Protein AF-F2NNC4-F1 (afdb_monomer)

Radius of gyration: 11.96 Å; Cα contacts (8 Å, |Δi|>4): 219; chains: 1; bounding box: 31×29×29 Å

Solvent-accessible surface area (backbone atoms only — not comparable to full-atom values): 5049 Å² total; per-residue (Å²): 95,66,23,53,56,52,53,77,38,52,68,44,78,49,57,42,91,84,11,31,36,39,37,45,30,31,70,86,73,10,23,35,44,39,38,48,58,100,87,50,75,52,72,48,55,42,62,90,36,70,32,43,78,48,46,88,39,60,66,48,73,50,60,37,67,51,36,39,38,40,34,32,73,79,46,11,25,27,40,36,33,64,54,88,96,44,69,48,70,49,61,44,85,101

Foldseek 3Di:
DVLVVLQVQFDDKDADQQQQWIKTAGPVRKIKIFGHDPPDGDMDIDDPDPSVVCVQQFPDWGTGNFWIKTAGPVQKIWIWGDDPPGIDIDIDRD

pLDDT: mean 96.26, std 4.16, range [64.31, 98.56]

Mean predicted aligned error: 2.57 Å

Organism: Marinithermus hydrothermalis (strain DSM 14884 / JCM 11576 / T1) (NCBI:txid869210)

Secondary structure (DSSP, 8-state):
-HHHHHHHHEEEEEE-TTSSEEEEEETTS-EEEEEESSS-EEEEEESSSHHHHHHTTEEEEEE-SSEEEEEETTSEEEEEEEETTEEEEEEEE-

Nearest PDB structures (foldseek):
  4ycz-assembly1_A  TM=4.096E-01  e=3.530E-01  Thermothelomyces thermophilus ATCC 42464
  3rse-assembly1_C  TM=3.534E-01  e=1.319E+00  Bos taurus
  8uxw-assembly1_C  T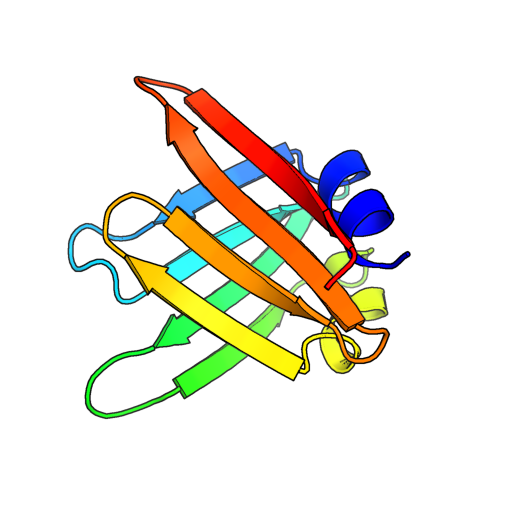M=3.813E-01  e=1.643E+00  Schizosaccharomyces pombe
  7jpn-assembly1_C  TM=3.578E-01  e=1.736E+00  Bos taurus
  4zov-assembly1_A  TM=4.098E-01  e=1.643E+00  Saccharomyces cerevisiae

Structure (mmCIF, N/CA/C/O backbone):
data_AF-F2NNC4-F1
#
_entry.id   AF-F2NNC4-F1
#
loop_
_atom_site.group_PDB
_atom_site.id
_atom_site.type_symbol
_atom_site.label_atom_id
_atom_site.label_alt_id
_atom_site.label_comp_id
_atom_site.label_asym_id
_atom_site.label_entity_id
_atom_site.label_seq_id
_atom_site.pdbx_PDB_ins_code
_atom_site.Cartn_x
_atom_site.Cartn_y
_atom_site.Cartn_z
_atom_site.occupancy
_atom_site.B_iso_or_equiv
_atom_site.auth_seq_id
_atom_site.auth_comp_id
_atom_site.auth_asym_id
_atom_site.auth_atom_id
_atom_site.pdbx_PDB_model_num
ATOM 1 N N . MET A 1 1 ? 6.662 -13.085 2.528 1.00 88.88 1 MET A N 1
ATOM 2 C CA . MET A 1 1 ? 7.909 -12.652 1.857 1.00 88.88 1 MET A CA 1
ATOM 3 C C . MET A 1 1 ? 7.737 -11.292 1.176 1.00 88.88 1 MET A C 1
ATOM 5 O O . MET A 1 1 ? 8.571 -10.416 1.389 1.00 88.88 1 MET A O 1
ATOM 9 N N . THR A 1 2 ? 6.656 -11.073 0.421 1.00 97.19 2 THR A N 1
ATOM 10 C CA . THR A 1 2 ? 6.367 -9.823 -0.305 1.00 97.19 2 THR A CA 1
ATOM 11 C C . THR A 1 2 ? 6.356 -8.577 0.584 1.00 97.19 2 THR A C 1
ATOM 13 O O . THR A 1 2 ? 6.941 -7.568 0.202 1.00 97.19 2 THR A O 1
ATOM 16 N N . ALA A 1 3 ? 5.784 -8.640 1.791 1.00 97.88 3 ALA A N 1
ATOM 17 C CA . ALA A 1 3 ? 5.719 -7.484 2.691 1.00 97.88 3 ALA A CA 1
ATOM 18 C C . ALA A 1 3 ? 7.094 -6.880 3.032 1.00 97.88 3 ALA A C 1
ATOM 20 O O . ALA A 1 3 ? 7.218 -5.660 3.090 1.00 97.88 3 ALA A O 1
ATOM 21 N N . ARG A 1 4 ? 8.129 -7.715 3.215 1.00 97.88 4 ARG A N 1
ATOM 22 C CA . ARG A 1 4 ? 9.504 -7.245 3.473 1.00 97.88 4 ARG A CA 1
ATOM 23 C C . ARG A 1 4 ? 10.135 -6.597 2.244 1.00 97.88 4 ARG A C 1
ATOM 25 O O . ARG A 1 4 ? 10.862 -5.625 2.376 1.00 97.88 4 ARG A O 1
ATOM 32 N N . VAL A 1 5 ? 9.839 -7.115 1.050 1.00 97.44 5 VAL A N 1
ATOM 33 C CA . VAL A 1 5 ? 10.310 -6.514 -0.208 1.00 97.44 5 VAL A CA 1
ATOM 34 C C . VAL A 1 5 ? 9.715 -5.120 -0.380 1.00 97.44 5 VAL A C 1
ATOM 36 O O . VAL A 1 5 ? 10.441 -4.181 -0.686 1.00 97.44 5 VAL A O 1
ATOM 39 N N . VAL A 1 6 ? 8.409 -4.973 -0.132 1.00 97.81 6 VAL A N 1
ATOM 40 C CA . VAL A 1 6 ? 7.748 -3.665 -0.194 1.00 97.81 6 VAL A CA 1
ATOM 41 C C . VAL A 1 6 ? 8.328 -2.727 0.860 1.00 97.81 6 VAL A C 1
ATOM 43 O O . VAL A 1 6 ? 8.703 -1.616 0.519 1.00 97.81 6 VAL A O 1
ATOM 46 N N . GLU A 1 7 ? 8.450 -3.166 2.116 1.00 98.25 7 GLU A N 1
ATOM 47 C CA . GLU A 1 7 ? 9.026 -2.352 3.194 1.00 98.25 7 GLU A CA 1
ATOM 48 C C . GLU A 1 7 ? 10.426 -1.825 2.850 1.00 98.25 7 GLU A C 1
ATOM 50 O O . GLU A 1 7 ? 10.648 -0.619 2.947 1.00 98.25 7 GLU A O 1
ATOM 55 N N . ALA A 1 8 ? 11.324 -2.687 2.370 1.00 97.88 8 ALA A N 1
ATOM 56 C CA . ALA A 1 8 ? 12.674 -2.296 1.969 1.00 97.88 8 ALA A CA 1
ATOM 57 C C . ALA A 1 8 ? 12.708 -1.311 0.785 1.00 97.88 8 ALA A C 1
ATOM 59 O O . ALA A 1 8 ? 13.661 -0.546 0.649 1.00 97.88 8 ALA A O 1
ATOM 60 N N . ALA A 1 9 ? 11.683 -1.322 -0.071 1.00 97.50 9 ALA A N 1
ATOM 61 C CA . ALA A 1 9 ? 11.590 -0.454 -1.238 1.00 97.50 9 ALA A CA 1
ATOM 62 C C . 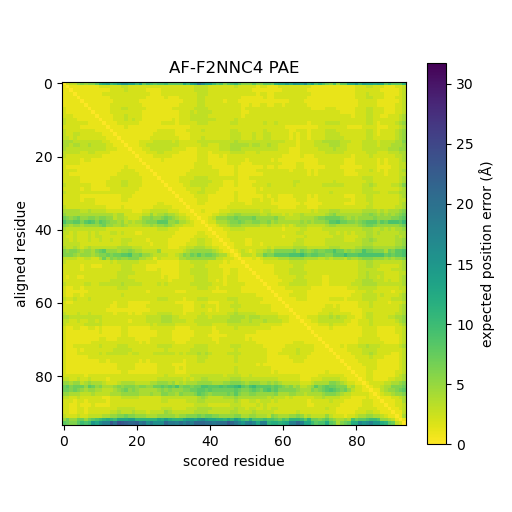ALA A 1 9 ? 10.816 0.852 -0.978 1.00 97.50 9 ALA A C 1
ATOM 64 O O . ALA A 1 9 ? 10.803 1.721 -1.849 1.00 97.50 9 ALA A O 1
ATOM 65 N N . LEU A 1 10 ? 10.167 1.023 0.181 1.00 97.81 10 LEU A N 1
ATOM 66 C CA . LEU A 1 10 ? 9.373 2.219 0.474 1.00 97.81 10 LEU A CA 1
ATOM 67 C C . LEU A 1 10 ? 10.249 3.442 0.766 1.00 97.81 10 LEU A C 1
ATOM 69 O O . LEU A 1 10 ? 11.118 3.431 1.633 1.00 97.81 10 LEU A O 1
ATOM 73 N N . ALA A 1 11 ? 9.920 4.550 0.108 1.00 97.69 11 ALA A N 1
ATOM 74 C CA . ALA A 1 11 ? 10.506 5.869 0.334 1.00 97.69 11 ALA A CA 1
ATOM 75 C C . ALA A 1 11 ? 9.496 6.889 0.88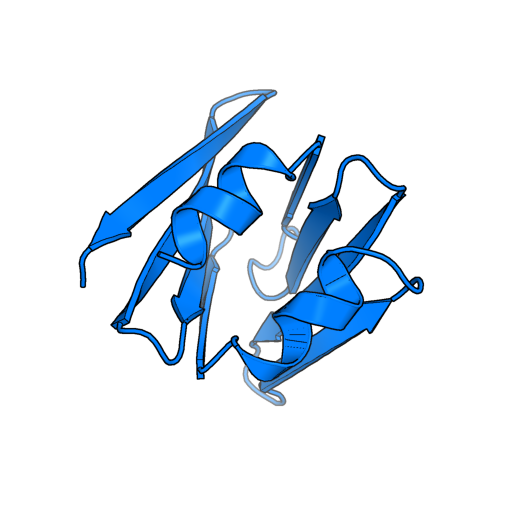2 1.00 97.69 11 ALA A C 1
ATOM 77 O O . ALA A 1 11 ? 9.884 7.932 1.413 1.00 97.69 11 ALA A O 1
ATOM 78 N N . GLY A 1 12 ? 8.192 6.609 0.801 1.00 97.56 12 GLY A N 1
ATOM 79 C CA . GLY A 1 12 ? 7.177 7.530 1.295 1.00 97.56 12 GLY A CA 1
ATOM 80 C C . GLY A 1 12 ? 5.826 6.892 1.571 1.00 97.56 12 GLY A C 1
ATOM 81 O O . GLY A 1 12 ? 5.434 5.900 0.963 1.00 97.56 12 GLY A O 1
ATOM 82 N N . PHE A 1 13 ? 5.084 7.526 2.474 1.00 98.19 13 PHE A N 1
ATOM 83 C CA . PHE A 1 13 ? 3.717 7.156 2.799 1.00 98.19 13 PHE A CA 1
ATOM 84 C C . PHE A 1 13 ? 2.869 8.399 3.041 1.00 98.19 13 PHE A C 1
ATOM 86 O O . PHE A 1 13 ? 3.285 9.323 3.748 1.00 98.19 13 PHE A O 1
ATOM 93 N N . ARG A 1 14 ? 1.666 8.415 2.469 1.00 96.94 14 ARG A N 1
ATOM 94 C CA . ARG A 1 14 ? 0.656 9.452 2.693 1.00 96.94 14 ARG A CA 1
ATOM 95 C C . ARG A 1 14 ? -0.715 8.809 2.841 1.00 96.94 14 ARG A C 1
ATOM 97 O O . ARG A 1 14 ? -1.014 7.822 2.180 1.00 96.94 14 ARG A O 1
ATOM 104 N N . VAL A 1 15 ? -1.556 9.414 3.668 1.00 97.06 15 VAL A N 1
ATOM 105 C CA . VAL A 1 15 ? -2.990 9.113 3.758 1.00 97.06 15 VAL 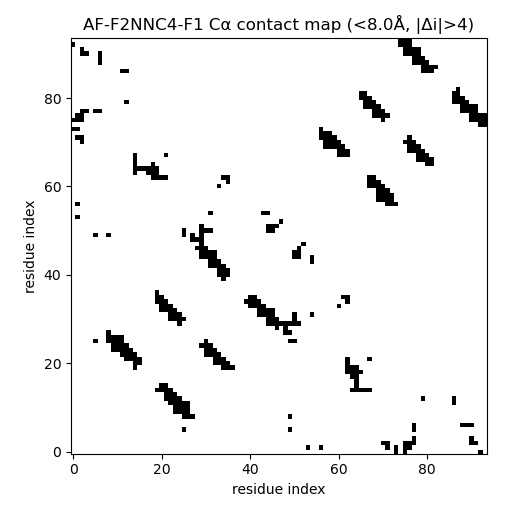A CA 1
ATOM 106 C C . VAL A 1 15 ? -3.766 10.412 3.661 1.00 97.06 15 VAL A C 1
ATOM 108 O O . VAL A 1 15 ? -3.305 11.449 4.148 1.00 97.06 15 VAL A O 1
ATOM 111 N N . ASN A 1 16 ? -4.933 10.373 3.026 1.00 96.69 16 ASN A N 1
ATOM 112 C CA . ASN A 1 16 ? -5.804 11.540 2.988 1.00 96.69 16 ASN A 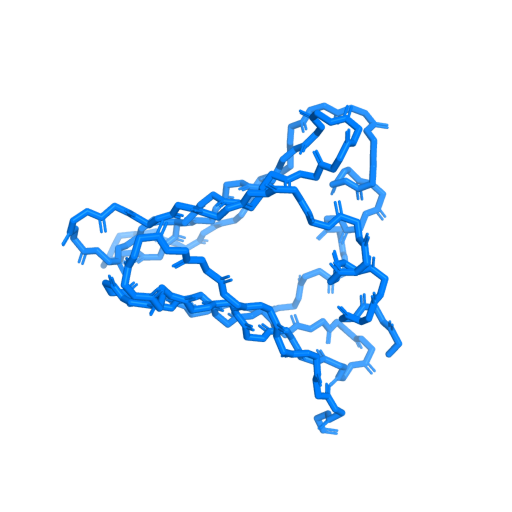CA 1
ATOM 113 C C . ASN A 1 16 ? -6.460 11.783 4.364 1.00 96.69 16 ASN A C 1
ATOM 115 O O . ASN A 1 16 ? -6.491 10.921 5.248 1.00 96.69 16 ASN A O 1
ATOM 119 N N . ARG A 1 17 ? -7.013 12.984 4.559 1.00 94.94 17 ARG A N 1
ATOM 120 C CA . ARG A 1 17 ? -7.639 13.389 5.833 1.00 94.94 17 ARG A CA 1
ATOM 121 C C . ARG A 1 17 ? -8.868 12.539 6.178 1.00 94.94 17 ARG A C 1
ATOM 123 O O . ARG A 1 17 ? -9.219 12.381 7.350 1.00 94.94 17 ARG A O 1
ATOM 130 N N . GLN A 1 18 ? -9.533 12.008 5.159 1.00 96.19 18 GLN A N 1
ATOM 131 C CA . GLN A 1 18 ? -10.718 11.171 5.287 1.00 96.19 18 GLN A CA 1
ATOM 132 C C . GLN A 1 18 ? -10.365 9.753 5.756 1.00 96.19 18 GLN A C 1
ATOM 134 O O . GLN A 1 18 ? -11.197 9.117 6.397 1.00 96.19 18 GLN A O 1
ATOM 139 N N . GLY A 1 19 ? -9.127 9.296 5.541 1.00 96.56 19 GLY A N 1
ATOM 140 C CA . GLY A 1 19 ? -8.707 7.924 5.818 1.00 96.56 19 GLY A CA 1
ATOM 141 C C . GLY A 1 19 ? -9.262 6.921 4.810 1.00 96.56 19 GLY A C 1
ATOM 142 O O . GLY A 1 19 ? -9.436 5.760 5.159 1.00 96.56 19 GLY A O 1
ATOM 143 N N . THR A 1 20 ? -9.572 7.378 3.599 1.00 97.75 20 THR A N 1
ATOM 144 C CA . THR A 1 20 ? -10.137 6.569 2.511 1.00 97.75 20 THR A CA 1
ATOM 145 C C . THR A 1 20 ? -9.143 6.327 1.387 1.00 97.75 20 THR A C 1
ATOM 147 O O . THR A 1 20 ? -9.371 5.456 0.556 1.00 97.75 20 THR A O 1
ATOM 150 N N . GLU A 1 21 ? -8.039 7.074 1.351 1.00 98.31 21 GLU A N 1
ATOM 151 C CA . GLU A 1 21 ? -6.998 6.928 0.340 1.00 98.31 21 GLU A CA 1
ATOM 152 C C . GLU A 1 21 ? -5.615 6.913 0.977 1.00 98.31 21 GLU A C 1
ATOM 154 O O . GLU A 1 21 ? -5.341 7.661 1.923 1.00 98.31 21 GLU A O 1
ATOM 159 N N . ALA A 1 22 ? -4.741 6.080 0.424 1.00 98.44 22 ALA A N 1
ATOM 160 C CA . ALA A 1 22 ? -3.346 5.967 0.801 1.00 98.44 22 ALA A CA 1
ATOM 161 C C . ALA A 1 22 ? -2.462 5.954 -0.449 1.00 98.44 22 ALA A C 1
ATOM 163 O O . ALA A 1 22 ? -2.835 5.392 -1.479 1.00 98.44 22 ALA A O 1
ATOM 164 N N . GLN A 1 23 ? -1.281 6.556 -0.336 1.00 98.31 23 GLN A N 1
ATOM 165 C CA . GLN A 1 23 ? -0.225 6.471 -1.336 1.00 98.31 23 GLN A CA 1
ATOM 166 C C . GLN A 1 23 ? 1.046 5.916 -0.703 1.00 98.31 23 GLN A C 1
ATOM 168 O O . GLN A 1 23 ? 1.507 6.427 0.323 1.00 98.31 23 GLN A O 1
ATOM 173 N N . LEU A 1 24 ? 1.596 4.875 -1.322 1.00 98.38 24 LEU A N 1
ATOM 174 C CA . LEU A 1 24 ? 2.873 4.264 -0.963 1.00 98.38 24 LEU A CA 1
ATOM 175 C C . LEU A 1 24 ? 3.856 4.558 -2.098 1.00 98.38 24 LEU A C 1
ATOM 177 O O . LEU A 1 24 ? 3.656 4.093 -3.217 1.00 98.38 24 LEU A O 1
ATOM 181 N N . LEU A 1 25 ? 4.877 5.364 -1.813 1.00 98.25 25 LEU A N 1
ATOM 182 C CA . LEU A 1 25 ? 5.919 5.752 -2.762 1.00 98.25 25 LEU A CA 1
ATOM 183 C C . LEU A 1 25 ? 7.124 4.833 -2.586 1.00 98.25 25 LEU A C 1
ATOM 185 O O . LEU A 1 25 ? 7.630 4.695 -1.471 1.00 98.25 25 LEU A O 1
ATOM 189 N N . PHE A 1 26 ? 7.597 4.258 -3.683 1.00 98.44 26 PHE A N 1
ATOM 190 C CA . PHE A 1 26 ? 8.781 3.413 -3.730 1.00 98.44 26 PHE A CA 1
ATOM 191 C C . PHE A 1 26 ? 10.019 4.260 -4.066 1.00 98.44 26 PHE A C 1
ATOM 193 O O . PHE A 1 26 ? 9.914 5.345 -4.642 1.00 98.44 26 PHE A O 1
ATOM 200 N N . ALA A 1 27 ? 11.203 3.785 -3.681 1.00 98.06 27 ALA A N 1
ATOM 201 C CA . ALA A 1 27 ? 12.473 4.493 -3.859 1.00 98.06 27 ALA A CA 1
ATOM 202 C C . ALA A 1 27 ? 12.847 4.725 -5.332 1.00 98.06 27 ALA A C 1
ATOM 204 O O . ALA A 1 27 ? 13.563 5.674 -5.638 1.00 98.06 27 ALA A O 1
ATOM 205 N N . ASP A 1 28 ? 12.326 3.900 -6.240 1.00 97.62 28 ASP A N 1
ATOM 206 C CA . ASP A 1 28 ? 12.471 4.058 -7.691 1.00 97.62 28 ASP A CA 1
ATOM 207 C C . ASP A 1 28 ? 11.504 5.096 -8.303 1.00 97.62 28 ASP A C 1
ATOM 209 O O . ASP A 1 28 ? 11.481 5.286 -9.518 1.00 97.62 28 ASP A O 1
ATOM 213 N N . GLY A 1 29 ? 10.692 5.766 -7.477 1.00 97.75 29 GLY A N 1
ATOM 214 C CA . GLY A 1 29 ? 9.711 6.765 -7.904 1.00 97.75 29 GLY A CA 1
ATOM 215 C C . GLY A 1 29 ? 8.375 6.188 -8.385 1.00 97.75 29 GLY A C 1
ATOM 216 O O . GLY A 1 29 ? 7.442 6.956 -8.632 1.00 97.75 29 GLY A O 1
ATOM 217 N N . SER A 1 30 ? 8.242 4.863 -8.488 1.00 98.38 30 SER A N 1
ATOM 218 C CA . SER A 1 30 ? 6.951 4.209 -8.713 1.00 98.38 30 SER A CA 1
ATOM 219 C C . SER A 1 30 ? 6.089 4.254 -7.445 1.00 98.38 30 SER A C 1
ATOM 221 O O . SER A 1 30 ? 6.587 4.476 -6.338 1.00 98.38 30 SER A O 1
ATOM 223 N N . TRP A 1 31 ? 4.769 4.112 -7.575 1.00 98.38 31 TRP A N 1
ATOM 224 C CA . TRP A 1 31 ? 3.878 4.239 -6.420 1.00 98.38 31 TRP A CA 1
ATOM 225 C C . TRP A 1 31 ? 2.588 3.435 -6.544 1.00 98.38 31 TRP A C 1
ATOM 227 O O . TRP A 1 31 ? 2.111 3.132 -7.639 1.00 98.38 31 TRP A O 1
ATOM 237 N N . TRP A 1 32 ? 2.012 3.111 -5.387 1.00 98.56 32 TRP A N 1
ATOM 238 C CA . TRP A 1 32 ? 0.655 2.590 -5.266 1.00 98.56 32 TRP A CA 1
ATOM 239 C C . TRP A 1 32 ? -0.302 3.670 -4.793 1.00 98.56 32 TRP A C 1
ATOM 241 O O . TRP A 1 32 ? -0.035 4.339 -3.793 1.00 98.56 32 TRP A O 1
ATOM 251 N N . HIS A 1 33 ? -1.453 3.766 -5.456 1.00 98.38 33 HIS A N 1
ATOM 252 C CA . HIS A 1 33 ? -2.650 4.429 -4.947 1.00 98.38 33 HIS A CA 1
ATOM 253 C C . HIS A 1 33 ? -3.618 3.364 -4.461 1.00 98.38 33 HIS A C 1
ATOM 255 O O . HIS A 1 33 ? -3.982 2.469 -5.220 1.00 98.38 33 HIS A O 1
ATOM 261 N N . LEU A 1 34 ? -4.065 3.469 -3.218 1.00 98.44 34 LEU A N 1
ATOM 262 C CA . LEU A 1 34 ? -5.124 2.631 -2.680 1.00 98.44 34 LEU A CA 1
ATOM 263 C C . LEU A 1 34 ? -6.297 3.516 -2.285 1.00 98.44 34 LEU A C 1
ATOM 265 O O . LEU A 1 34 ? -6.099 4.532 -1.617 1.00 98.44 34 LEU A O 1
ATOM 269 N N . ARG A 1 35 ? -7.511 3.110 -2.656 1.00 98.25 35 ARG A N 1
ATOM 270 C CA . ARG A 1 35 ? -8.758 3.765 -2.259 1.00 98.25 35 ARG A CA 1
ATOM 271 C C . ARG A 1 35 ? -9.728 2.740 -1.696 1.00 98.25 35 ARG A C 1
ATOM 273 O O . ARG A 1 35 ? -9.976 1.706 -2.307 1.00 98.25 35 ARG A O 1
ATOM 280 N N . SER A 1 36 ? -10.285 3.034 -0.530 1.00 97.31 36 SER A N 1
ATOM 281 C CA . SER A 1 36 ? -11.379 2.290 0.088 1.00 97.31 36 SER A CA 1
ATOM 282 C C . SER A 1 36 ? -12.324 3.292 0.742 1.00 97.31 36 SER A C 1
ATOM 284 O O . SER A 1 36 ? -12.030 3.825 1.811 1.00 97.31 36 SER A O 1
ATOM 286 N N . ASP A 1 37 ? -13.464 3.534 0.109 1.00 94.88 37 ASP A N 1
ATOM 287 C CA . ASP A 1 37 ? -14.572 4.313 0.663 1.00 94.88 37 ASP A CA 1
ATOM 288 C C . ASP A 1 37 ? -15.899 3.541 0.545 1.00 94.88 37 ASP A C 1
ATOM 290 O O . ASP A 1 37 ? -15.906 2.351 0.233 1.00 94.88 37 ASP A O 1
ATOM 294 N N . GLY A 1 38 ? -17.023 4.195 0.855 1.00 91.56 38 GLY A N 1
ATOM 295 C CA . GLY A 1 38 ? -18.353 3.578 0.787 1.00 91.56 38 GLY A CA 1
ATOM 296 C C . GLY A 1 38 ? -18.858 3.285 -0.631 1.00 91.56 38 GLY A C 1
ATOM 297 O O . GLY A 1 38 ? -19.892 2.641 -0.768 1.00 91.56 38 GLY A O 1
ATOM 298 N N . PHE A 1 39 ? -18.156 3.746 -1.669 1.00 93.50 39 PHE A N 1
ATOM 299 C CA . PHE A 1 39 ? -18.552 3.603 -3.071 1.00 93.50 39 PHE A CA 1
ATOM 300 C C . PHE A 1 39 ? -17.611 2.685 -3.852 1.00 93.50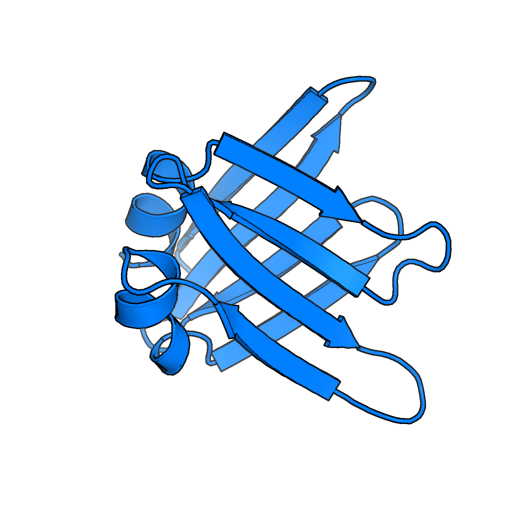 39 PHE A C 1
ATOM 302 O O . PHE A 1 39 ? -18.054 1.987 -4.761 1.00 93.50 39 PHE A O 1
ATOM 309 N N . ALA A 1 40 ? -16.316 2.690 -3.529 1.00 93.62 40 ALA A N 1
ATOM 310 C CA . ALA A 1 40 ? -15.307 1.968 -4.282 1.00 93.62 40 ALA A CA 1
ATOM 311 C C . ALA A 1 40 ? -14.171 1.439 -3.398 1.00 93.62 40 ALA A C 1
ATOM 313 O O . ALA A 1 40 ? -13.699 2.097 -2.465 1.00 93.62 40 ALA A O 1
ATOM 314 N N . ARG A 1 41 ? -13.669 0.261 -3.777 1.00 97.06 41 ARG A N 1
ATOM 315 C CA . ARG A 1 41 ? -12.412 -0.300 -3.287 1.00 97.06 41 ARG A CA 1
ATOM 316 C C . ARG A 1 41 ? -11.557 -0.730 -4.471 1.00 97.06 41 ARG A C 1
ATOM 318 O O . ARG A 1 41 ? -11.932 -1.646 -5.193 1.00 97.06 41 ARG A O 1
ATOM 325 N N . TRP A 1 42 ? -10.411 -0.086 -4.646 1.00 97.50 42 TRP A N 1
ATOM 326 C CA . TRP A 1 42 ? -9.459 -0.410 -5.706 1.00 97.50 42 TRP A CA 1
ATOM 327 C C . TRP A 1 42 ? -8.040 -0.006 -5.311 1.00 97.50 42 TRP A C 1
ATOM 329 O O . TRP A 1 42 ? -7.830 0.843 -4.441 1.00 97.50 42 TRP A O 1
ATOM 339 N N . HIS A 1 43 ? -7.063 -0.610 -5.975 1.00 97.88 43 HIS A N 1
ATOM 340 C CA . HIS A 1 43 ? -5.684 -0.149 -5.951 1.00 97.88 43 HIS A CA 1
ATOM 341 C C . HIS A 1 43 ? -5.170 -0.024 -7.384 1.00 97.88 43 HIS A C 1
ATOM 343 O O . HIS A 1 43 ? -5.647 -0.708 -8.287 1.00 97.88 43 HIS A O 1
ATOM 349 N N . GLN A 1 44 ? -4.205 0.862 -7.587 1.00 97.38 44 GLN A N 1
ATOM 350 C CA . GLN A 1 44 ? -3.537 1.057 -8.863 1.00 97.38 44 GLN A CA 1
ATOM 351 C C . GLN A 1 44 ? -2.047 1.268 -8.613 1.00 97.38 44 GLN A C 1
ATOM 353 O O . GLN A 1 44 ? -1.663 1.947 -7.660 1.00 97.38 44 GLN A O 1
ATOM 358 N N . ALA A 1 45 ? -1.212 0.694 -9.475 1.00 97.69 45 ALA A N 1
ATOM 359 C CA . ALA A 1 45 ? 0.203 1.021 -9.542 1.00 97.69 45 ALA A CA 1
ATOM 360 C C . ALA A 1 45 ? 0.463 2.013 -10.677 1.00 97.69 45 ALA A C 1
ATOM 362 O O . ALA A 1 45 ? -0.162 1.939 -11.735 1.00 97.69 45 ALA A O 1
ATOM 363 N N . ALA A 1 46 ? 1.398 2.927 -10.454 1.00 96.00 46 ALA A N 1
ATOM 364 C CA . ALA A 1 46 ? 1.871 3.865 -11.458 1.00 96.00 46 ALA A CA 1
ATOM 365 C C . ALA A 1 46 ? 3.407 3.894 -11.481 1.00 96.00 46 ALA A C 1
ATOM 367 O O . ALA A 1 46 ? 4.068 3.734 -10.452 1.00 96.00 46 ALA A O 1
ATOM 368 N N . GLY A 1 47 ? 3.963 4.106 -12.678 1.00 92.88 47 GLY A N 1
ATOM 369 C CA . GLY A 1 47 ? 5.376 3.854 -12.980 1.00 92.88 47 GLY A CA 1
ATOM 370 C C . GLY A 1 47 ? 5.636 2.389 -13.355 1.00 92.88 47 GLY A C 1
ATOM 371 O O . GLY A 1 47 ? 4.780 1.534 -13.160 1.00 92.88 47 GLY A O 1
ATOM 372 N N . SER A 1 48 ? 6.814 2.093 -13.907 1.00 88.69 48 SER A N 1
ATOM 373 C CA . SER A 1 48 ? 7.205 0.750 -14.379 1.00 88.69 48 SER A CA 1
ATOM 374 C C . SER A 1 48 ? 8.128 -0.011 -13.410 1.00 88.69 48 SER A C 1
ATOM 376 O O . SER A 1 48 ? 8.802 -0.950 -13.821 1.00 88.69 48 SER A O 1
ATOM 378 N N . GLY A 1 49 ? 8.207 0.429 -12.151 1.00 95.12 49 GLY A N 1
ATOM 379 C CA . GLY A 1 49 ? 9.141 -0.073 -11.137 1.00 95.12 49 GLY A CA 1
ATOM 380 C C . GLY A 1 49 ? 8.581 -1.173 -10.226 1.00 95.12 49 GLY A C 1
ATOM 381 O O . GLY A 1 49 ? 7.670 -1.918 -10.601 1.00 95.12 49 GLY A O 1
ATOM 382 N N . GLU A 1 50 ? 9.098 -1.252 -8.999 1.00 96.69 50 GLU A N 1
ATOM 383 C CA . GLU A 1 50 ? 8.681 -2.216 -7.972 1.00 96.69 50 GLU A CA 1
ATOM 384 C C . GLU A 1 50 ? 7.175 -2.158 -7.700 1.00 96.69 50 GLU A C 1
ATOM 386 O O . GLU A 1 50 ? 6.546 -3.206 -7.534 1.00 96.69 50 GLU A O 1
ATOM 391 N N . ALA A 1 51 ? 6.564 -0.966 -7.740 1.00 96.94 51 ALA A N 1
ATOM 392 C CA . ALA A 1 51 ? 5.120 -0.834 -7.584 1.00 96.94 51 ALA A CA 1
ATOM 393 C C . ALA A 1 51 ? 4.353 -1.633 -8.654 1.00 96.94 51 ALA A C 1
ATOM 395 O O . ALA A 1 51 ? 3.406 -2.343 -8.320 1.00 96.94 51 ALA A O 1
ATOM 396 N N . ALA A 1 52 ? 4.757 -1.570 -9.926 1.00 97.38 52 ALA A N 1
ATOM 397 C CA . ALA A 1 52 ? 4.103 -2.333 -10.991 1.00 97.38 52 ALA A CA 1
ATOM 398 C C . ALA A 1 52 ? 4.363 -3.838 -10.846 1.00 97.38 52 ALA A C 1
ATOM 400 O O . ALA A 1 52 ? 3.430 -4.634 -10.920 1.00 97.38 52 ALA A O 1
ATOM 401 N N . ARG A 1 53 ? 5.611 -4.229 -10.555 1.00 97.19 53 ARG A N 1
ATOM 402 C CA . ARG A 1 53 ? 6.018 -5.636 -10.388 1.00 97.19 53 ARG A CA 1
ATOM 403 C C . ARG A 1 53 ? 5.254 -6.356 -9.274 1.00 97.19 53 ARG A C 1
ATOM 405 O O . ARG A 1 53 ? 5.031 -7.564 -9.345 1.00 97.19 53 ARG A O 1
ATOM 412 N N . LEU A 1 54 ? 4.906 -5.626 -8.218 1.00 96.50 54 LEU A N 1
ATOM 413 C CA . LEU A 1 54 ? 4.282 -6.170 -7.015 1.00 96.50 54 LEU A CA 1
ATOM 414 C C . LEU A 1 54 ? 2.768 -5.913 -6.950 1.00 96.50 54 LEU A C 1
ATOM 416 O O . LEU A 1 54 ? 2.130 -6.409 -6.022 1.00 96.50 54 LEU A O 1
ATOM 420 N N . ALA A 1 55 ? 2.187 -5.176 -7.904 1.00 95.81 55 ALA A N 1
ATOM 421 C CA . ALA A 1 55 ? 0.776 -4.781 -7.886 1.00 95.81 55 ALA A CA 1
ATOM 422 C C . ALA A 1 55 ? -0.163 -5.991 -7.777 1.00 95.81 55 ALA A C 1
ATOM 424 O O . ALA A 1 55 ? -1.001 -6.040 -6.878 1.00 95.81 55 ALA A O 1
ATOM 425 N N . ASP A 1 56 ? 0.056 -7.008 -8.612 1.00 96.38 56 ASP A N 1
ATOM 426 C CA . ASP A 1 56 ? -0.774 -8.222 -8.664 1.00 96.38 56 ASP A CA 1
ATOM 427 C C . ASP A 1 56 ? -0.610 -9.125 -7.431 1.00 96.38 56 ASP A C 1
ATOM 429 O O . ASP A 1 56 ? -1.292 -10.139 -7.287 1.00 96.38 56 ASP A O 1
ATOM 433 N N . ARG A 1 57 ? 0.311 -8.790 -6.517 1.00 97.31 57 ARG A N 1
ATOM 434 C CA . ARG A 1 57 ? 0.470 -9.504 -5.245 1.00 97.31 57 ARG A CA 1
ATOM 435 C C . ARG A 1 57 ? -0.469 -8.981 -4.166 1.00 97.31 57 ARG A C 1
ATOM 437 O O . ARG A 1 57 ? -0.610 -9.660 -3.150 1.00 97.31 57 ARG A O 1
ATOM 444 N N . VAL A 1 58 ? -1.077 -7.805 -4.338 1.00 97.88 58 VAL A N 1
ATOM 445 C CA . VAL A 1 58 ? -2.013 -7.220 -3.367 1.00 97.88 58 VAL A CA 1
ATOM 446 C C . VAL A 1 58 ? -3.307 -8.034 -3.359 1.00 97.88 58 VAL A C 1
ATOM 448 O O . VAL A 1 58 ? -4.041 -8.060 -4.337 1.00 97.88 58 VAL A O 1
ATOM 451 N N . ALA A 1 59 ? -3.606 -8.687 -2.236 1.00 97.25 59 ALA A N 1
ATOM 452 C CA . ALA A 1 59 ? -4.820 -9.488 -2.077 1.00 97.25 59 ALA A CA 1
ATOM 453 C C . ALA A 1 59 ? -5.956 -8.686 -1.429 1.00 97.25 59 ALA A C 1
ATOM 455 O O . ALA A 1 59 ? -7.117 -8.786 -1.819 1.00 97.25 59 ALA A O 1
ATOM 456 N N . ARG A 1 60 ? -5.632 -7.882 -0.410 1.00 97.06 60 ARG A N 1
ATOM 457 C CA . ARG A 1 60 ? -6.591 -6.988 0.255 1.00 97.06 60 ARG A CA 1
ATOM 458 C C . ARG A 1 60 ? -5.856 -5.814 0.890 1.00 97.06 60 ARG A C 1
ATOM 460 O O . ARG A 1 60 ? -4.668 -5.908 1.189 1.00 97.06 60 ARG A O 1
ATOM 467 N N . PHE A 1 61 ? -6.580 -4.744 1.195 1.00 98.25 61 PHE A N 1
ATOM 468 C CA . PHE A 1 61 ? -6.054 -3.655 2.011 1.00 98.25 61 PHE A CA 1
ATOM 469 C C . PHE A 1 61 ? -7.136 -2.980 2.858 1.00 98.25 61 PHE A C 1
ATOM 471 O O . PHE A 1 61 ? -8.335 -3.108 2.604 1.00 98.25 61 PHE A O 1
ATOM 478 N N . GLU A 1 62 ? -6.687 -2.248 3.871 1.00 97.69 62 GLU A N 1
ATOM 479 C CA . GLU A 1 62 ? -7.495 -1.406 4.748 1.00 97.69 62 GLU A CA 1
ATOM 480 C C . GLU A 1 62 ? -6.788 -0.072 4.960 1.00 97.69 62 GLU A C 1
ATOM 482 O O . GLU A 1 62 ? -5.558 -0.007 5.026 1.00 97.69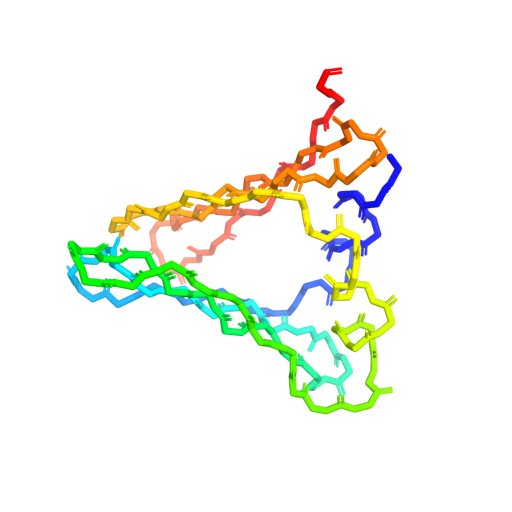 62 GLU A O 1
ATOM 487 N N . ILE A 1 63 ? -7.568 0.999 5.082 1.00 98.19 63 ILE A N 1
ATOM 488 C CA . ILE A 1 63 ? -7.057 2.358 5.250 1.00 98.19 63 ILE A CA 1
ATOM 489 C C . ILE A 1 63 ? -7.784 2.999 6.426 1.00 98.19 63 ILE A C 1
ATOM 491 O O . ILE A 1 63 ? -8.986 2.828 6.615 1.00 98.19 63 ILE A O 1
ATOM 495 N N . THR A 1 64 ? -7.030 3.729 7.237 1.00 96.50 64 THR A N 1
ATOM 496 C CA . THR A 1 64 ? -7.554 4.664 8.227 1.00 96.50 64 THR A CA 1
ATOM 497 C C . THR A 1 64 ? -6.795 5.981 8.112 1.00 96.50 64 THR A C 1
ATOM 499 O O . THR A 1 64 ? -5.792 6.091 7.408 1.00 96.50 64 THR A O 1
ATOM 502 N N . ARG A 1 65 ? -7.198 6.988 8.892 1.00 95.25 65 ARG A N 1
ATOM 503 C CA . ARG A 1 65 ? -6.492 8.281 8.964 1.00 95.25 65 ARG A CA 1
ATOM 504 C C . ARG A 1 65 ? -5.044 8.191 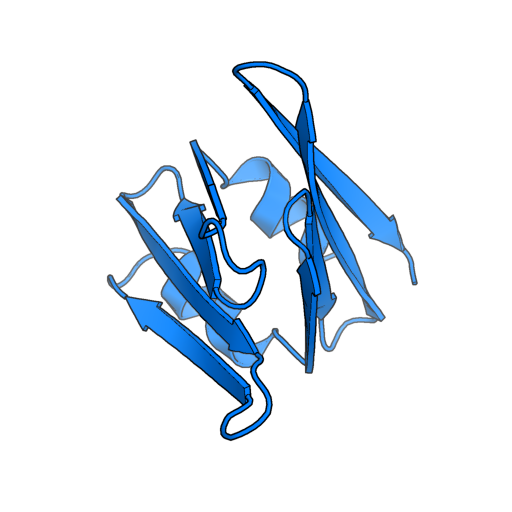9.459 1.00 95.25 65 ARG A C 1
ATOM 506 O O . ARG A 1 65 ? -4.339 9.193 9.431 1.00 95.25 65 ARG A O 1
ATOM 513 N N . ARG A 1 66 ? -4.616 7.045 10.000 1.00 95.75 66 ARG A N 1
ATOM 514 C CA . ARG A 1 66 ? -3.272 6.872 10.571 1.00 95.75 66 ARG A CA 1
ATOM 515 C C . ARG A 1 66 ? -2.511 5.675 10.030 1.00 95.75 66 ARG A C 1
ATOM 517 O O . ARG A 1 66 ? -1.327 5.576 10.332 1.00 95.75 66 ARG A O 1
ATOM 524 N N . ARG A 1 67 ? -3.141 4.773 9.277 1.00 96.56 67 ARG A N 1
ATOM 525 C CA . ARG A 1 67 ? -2.460 3.587 8.753 1.00 96.56 67 ARG A CA 1
ATOM 526 C C . ARG A 1 67 ? -3.065 3.075 7.457 1.00 96.56 67 ARG A C 1
ATOM 528 O O . ARG A 1 67 ? -4.249 3.271 7.205 1.00 96.56 67 ARG A O 1
ATOM 535 N N . CYS A 1 68 ? -2.250 2.358 6.704 1.00 98.31 68 CYS A N 1
ATOM 536 C CA . CYS A 1 68 ? -2.656 1.481 5.623 1.00 98.31 68 CYS A CA 1
ATOM 537 C C . CYS A 1 68 ? -2.114 0.084 5.929 1.00 98.31 68 CYS A C 1
ATOM 539 O O . CYS A 1 68 ? -0.946 -0.060 6.289 1.00 98.31 68 CYS A O 1
ATOM 541 N N . VAL A 1 69 ? -2.964 -0.931 5.826 1.00 98.38 69 VAL A N 1
ATOM 542 C CA . VAL A 1 69 ? -2.568 -2.334 5.964 1.00 98.38 69 VAL A CA 1
ATOM 543 C C . VAL A 1 69 ? -2.797 -3.006 4.622 1.00 98.38 69 VAL A C 1
ATOM 545 O O . VAL A 1 69 ? -3.891 -2.895 4.075 1.00 98.38 69 VAL A O 1
ATOM 548 N N . VAL A 1 70 ? -1.782 -3.687 4.100 1.00 98.50 70 VAL A N 1
ATOM 549 C CA . VAL A 1 70 ? -1.820 -4.406 2.824 1.00 98.50 70 VAL A CA 1
ATOM 550 C C . VAL A 1 70 ? -1.513 -5.872 3.092 1.00 98.50 70 VAL A C 1
ATOM 552 O O . VAL A 1 70 ? -0.466 -6.194 3.650 1.00 98.50 70 VAL A O 1
ATOM 555 N N . TRP A 1 71 ? -2.428 -6.756 2.711 1.00 98.44 71 TRP A N 1
ATOM 556 C CA . TRP A 1 71 ? -2.238 -8.203 2.743 1.00 98.44 71 TRP A CA 1
ATOM 557 C C . TRP A 1 71 ? -1.892 -8.681 1.341 1.00 98.44 71 TRP A C 1
ATOM 559 O O . TRP A 1 71 ? -2.550 -8.290 0.372 1.00 98.44 71 TRP A O 1
ATOM 569 N N . PHE A 1 72 ? -0.888 -9.543 1.244 1.00 98.12 72 PHE A N 1
ATOM 570 C CA . PHE A 1 72 ? -0.417 -10.097 -0.016 1.00 98.12 72 PHE A CA 1
ATOM 571 C C . PHE A 1 72 ? -0.901 -11.534 -0.212 1.00 98.12 72 PHE A C 1
ATOM 573 O O . PHE A 1 72 ? -1.206 -12.240 0.748 1.00 98.12 72 PHE A O 1
ATOM 580 N N . GLY A 1 73 ? -0.946 -11.982 -1.468 1.00 97.25 73 GLY A N 1
ATOM 581 C CA . GLY A 1 73 ? -1.358 -13.346 -1.819 1.00 97.25 73 GLY A CA 1
ATOM 582 C C . GLY A 1 73 ? -0.438 -14.446 -1.272 1.00 97.25 73 GLY A C 1
ATOM 583 O O . GLY A 1 73 ? -0.842 -15.600 -1.222 1.00 97.25 73 GLY A O 1
ATOM 584 N N . ASP A 1 74 ? 0.775 -14.097 -0.829 1.00 96.56 74 ASP A N 1
ATOM 585 C CA . ASP A 1 74 ? 1.713 -15.015 -0.167 1.00 96.56 74 ASP A CA 1
ATOM 586 C C . ASP A 1 74 ? 1.491 -15.129 1.357 1.00 96.56 74 ASP A C 1
ATOM 588 O O . ASP A 1 74 ? 2.331 -15.689 2.058 1.00 96.56 74 ASP A O 1
ATOM 592 N N . GLY A 1 75 ? 0.407 -14.546 1.881 1.00 97.25 75 GLY A N 1
ATOM 593 C CA . GLY A 1 75 ? 0.073 -14.526 3.308 1.00 97.25 75 GLY A CA 1
ATOM 594 C C . GLY A 1 75 ? 0.808 -13.455 4.119 1.00 97.25 75 GLY A C 1
ATOM 595 O O . GLY A 1 75 ? 0.426 -13.179 5.252 1.00 97.25 75 GLY A O 1
ATOM 596 N N . SER A 1 76 ? 1.826 -12.788 3.564 1.00 98.12 76 SER A N 1
ATOM 597 C CA . SER A 1 76 ? 2.511 -11.715 4.288 1.00 98.12 76 SER A CA 1
ATOM 598 C C . SER A 1 76 ? 1.685 -10.432 4.344 1.00 98.12 76 SER A C 1
ATOM 600 O O . SER A 1 76 ? 0.831 -10.169 3.493 1.00 98.12 76 SER A O 1
ATOM 602 N N . VAL A 1 77 ? 1.940 -9.608 5.361 1.00 98.50 77 VAL A N 1
ATOM 603 C CA . VAL A 1 77 ? 1.183 -8.375 5.593 1.00 98.50 77 VAL A CA 1
ATOM 604 C C . VAL A 1 77 ? 2.129 -7.223 5.880 1.00 98.50 77 VAL A C 1
ATOM 606 O O . VAL A 1 77 ? 3.058 -7.356 6.672 1.00 98.50 77 VAL A O 1
ATOM 609 N N . LEU A 1 78 ? 1.872 -6.076 5.265 1.00 98.56 78 LEU A N 1
ATOM 610 C CA . LEU A 1 78 ? 2.564 -4.825 5.538 1.00 98.56 78 LEU A CA 1
ATOM 611 C C . LEU A 1 78 ? 1.609 -3.854 6.228 1.00 98.56 78 LEU A C 1
ATOM 613 O O . LEU A 1 78 ? 0.580 -3.493 5.661 1.00 98.56 78 LEU A O 1
ATOM 617 N N . GLU A 1 79 ? 1.956 -3.397 7.428 1.00 98.38 79 GLU A N 1
ATOM 618 C CA . GLU A 1 79 ? 1.313 -2.232 8.038 1.00 98.38 79 GLU A CA 1
ATOM 619 C C . GLU A 1 79 ? 2.219 -1.011 7.886 1.00 98.38 79 GLU A C 1
ATOM 621 O O . GLU A 1 79 ? 3.366 -1.026 8.324 1.00 98.38 79 GLU A O 1
ATOM 626 N N . VAL A 1 80 ? 1.697 0.065 7.300 1.00 98.31 80 VAL A N 1
ATOM 627 C CA . VAL A 1 80 ? 2.362 1.368 7.248 1.00 98.31 80 VAL A CA 1
ATOM 628 C C . VAL A 1 80 ? 1.536 2.366 8.044 1.00 98.31 80 VAL A C 1
ATOM 630 O O . VAL A 1 80 ? 0.343 2.528 7.791 1.00 98.31 80 VAL A O 1
ATOM 633 N N . ARG A 1 81 ? 2.143 3.040 9.023 1.00 97.56 81 ARG A N 1
ATOM 634 C CA . ARG A 1 81 ? 1.448 3.970 9.927 1.00 97.56 81 ARG A CA 1
ATOM 635 C C . ARG A 1 81 ? 2.156 5.307 10.056 1.00 97.56 81 ARG A C 1
ATOM 637 O O . ARG A 1 81 ? 3.381 5.381 10.033 1.00 97.56 81 ARG A O 1
ATOM 644 N N . VAL A 1 82 ? 1.380 6.365 10.263 1.00 95.50 82 VAL A N 1
ATOM 645 C CA . VAL A 1 82 ? 1.892 7.697 10.594 1.00 95.50 82 VAL A CA 1
ATOM 646 C C . VAL A 1 82 ? 2.368 7.708 12.051 1.00 95.50 82 VAL A C 1
ATOM 648 O O . VAL A 1 82 ? 1.634 7.321 12.962 1.00 95.50 82 VAL A O 1
ATOM 651 N N . ALA A 1 83 ? 3.595 8.174 12.270 1.00 92.62 83 ALA A N 1
ATOM 652 C CA . ALA A 1 83 ? 4.250 8.314 13.565 1.00 92.62 83 ALA A CA 1
ATOM 653 C C . ALA A 1 83 ? 4.839 9.733 13.691 1.00 92.62 83 ALA A C 1
ATOM 655 O O . ALA A 1 83 ? 5.989 10.003 13.337 1.00 92.62 83 ALA A O 1
ATOM 656 N N . GLY A 1 84 ? 4.018 10.674 14.169 1.00 89.44 84 GLY A N 1
ATOM 657 C CA . GLY A 1 84 ? 4.383 12.091 14.238 1.00 89.44 84 GLY A CA 1
ATOM 658 C C . GLY A 1 84 ? 4.547 12.700 12.843 1.00 89.44 84 GLY A C 1
ATOM 659 O O . GLY A 1 84 ? 3.624 12.650 12.036 1.00 89.44 84 GLY A O 1
ATOM 660 N N . ARG A 1 85 ? 5.726 13.271 12.559 1.00 88.12 85 ARG A N 1
ATOM 661 C CA . ARG A 1 85 ? 6.092 13.810 11.229 1.00 88.12 85 ARG A CA 1
ATOM 662 C C . ARG A 1 85 ? 6.681 12.758 10.280 1.00 88.12 85 ARG A C 1
ATOM 664 O O . ARG A 1 85 ? 7.087 13.097 9.175 1.00 88.12 85 ARG A O 1
ATOM 671 N N . ARG A 1 86 ? 6.786 11.505 10.725 1.00 93.31 86 ARG A N 1
ATOM 672 C CA . ARG A 1 86 ? 7.333 10.382 9.957 1.00 93.31 86 ARG A CA 1
ATOM 673 C C . ARG A 1 86 ? 6.274 9.302 9.784 1.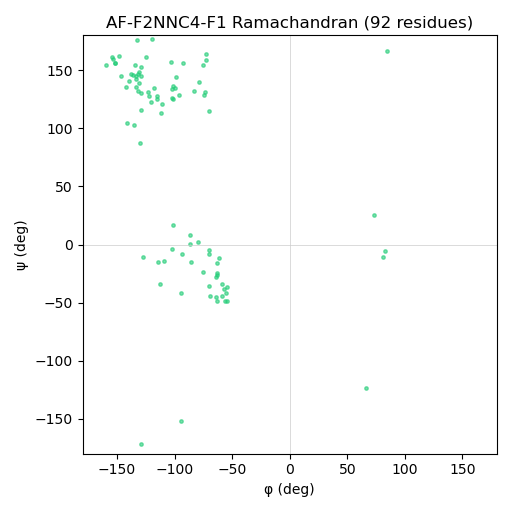00 93.31 86 ARG A C 1
ATOM 675 O O . ARG A 1 86 ? 5.169 9.392 10.318 1.00 93.31 86 ARG A O 1
ATOM 682 N N . TRP A 1 87 ? 6.628 8.270 9.044 1.00 96.44 87 TRP A N 1
ATOM 683 C CA . TRP A 1 87 ? 5.868 7.038 8.930 1.00 96.44 87 TRP A CA 1
ATOM 684 C C . TRP A 1 87 ? 6.767 5.857 9.298 1.00 96.44 87 TRP A C 1
ATOM 686 O O . TRP A 1 87 ? 7.990 5.988 9.337 1.00 96.44 87 TRP A O 1
ATOM 696 N N . VAL A 1 88 ? 6.145 4.729 9.623 1.00 97.56 88 VAL A N 1
ATOM 697 C CA . VAL A 1 88 ? 6.818 3.466 9.936 1.00 97.56 88 VAL A CA 1
ATOM 698 C C . VAL A 1 88 ? 6.135 2.365 9.143 1.00 97.56 88 VAL A C 1
ATOM 700 O O . VAL A 1 88 ? 4.906 2.289 9.162 1.00 97.56 88 VAL A O 1
ATOM 703 N N . ALA A 1 89 ? 6.924 1.530 8.475 1.00 97.81 89 ALA A N 1
ATOM 704 C CA . ALA A 1 89 ? 6.486 0.293 7.847 1.00 97.81 89 ALA A CA 1
ATOM 705 C C . ALA A 1 89 ? 6.872 -0.895 8.739 1.00 97.81 89 ALA A C 1
ATOM 707 O O . ALA A 1 89 ? 7.961 -0.922 9.304 1.00 97.81 89 ALA A O 1
ATOM 708 N N . ALA A 1 90 ? 5.960 -1.847 8.906 1.00 97.38 90 ALA A N 1
ATOM 709 C CA . ALA A 1 90 ? 6.146 -3.032 9.730 1.00 97.38 90 ALA A CA 1
ATOM 710 C C . ALA A 1 90 ? 5.627 -4.263 8.967 1.00 97.38 90 ALA A C 1
ATOM 712 O O . ALA A 1 90 ? 4.407 -4.454 8.870 1.00 97.38 90 ALA A O 1
ATOM 713 N N . PRO A 1 91 ? 6.521 -5.085 8.393 1.00 96.75 91 PRO A N 1
ATOM 714 C CA . PRO A 1 91 ? 6.137 -6.339 7.769 1.00 96.75 91 PRO A CA 1
ATOM 715 C C . PRO A 1 91 ? 5.900 -7.413 8.841 1.00 96.75 91 PRO A C 1
ATOM 717 O O . PRO A 1 91 ? 6.660 -7.530 9.802 1.00 96.75 91 PRO A O 1
ATOM 720 N N . ARG A 1 92 ? 4.865 -8.233 8.658 1.00 94.62 92 ARG A N 1
ATOM 721 C CA . ARG A 1 92 ? 4.546 -9.395 9.499 1.00 94.62 92 ARG A CA 1
ATOM 722 C C . ARG A 1 92 ? 4.207 -10.609 8.639 1.00 94.62 92 ARG A C 1
ATOM 724 O O . ARG A 1 92 ? 3.771 -10.471 7.492 1.00 94.62 92 ARG A O 1
ATOM 731 N N . GLU A 1 93 ? 4.412 -11.786 9.208 1.00 84.94 93 GLU A N 1
ATOM 732 C CA . GLU A 1 93 ? 3.882 -13.036 8.666 1.00 84.94 93 GLU A CA 1
ATOM 733 C C . GLU A 1 93 ? 2.432 -13.167 9.148 1.00 84.94 93 GLU A C 1
ATOM 735 O O . GLU A 1 93 ? 2.132 -12.826 10.297 1.00 84.94 93 GLU A O 1
ATOM 740 N N . GLY A 1 94 ? 1.529 -13.480 8.218 1.00 64.31 94 GLY A N 1
ATOM 741 C CA . GLY A 1 94 ? 0.100 -13.649 8.477 1.00 64.31 94 GLY A CA 1
ATOM 742 C C . GLY A 1 94 ? -0.269 -15.095 8.742 1.00 64.31 94 GLY A C 1
ATOM 743 O O . GLY A 1 94 ? 0.542 -15.983 8.397 1.00 64.31 94 GLY A O 1
#

Sequence (94 aa):
MTARVVEAALAGFRVNRQGTEAQLLFADGSWWHLRSDGFARWHQAAGSGEAARLADRVARFEITRRRCVVWFGDGSVLEVRVAGRRWVAAPREG